Protein AF-A0A376P736-F1 (afdb_monomer_lite)

Secondary structure (DSSP, 8-state):
--TTTT--S---GGGS-TT-EEE----SSSS-HHHHHHHHTT-EEE-HHHHHHHHHHHHHHHHHSS---HHHHHHHTTTT-

Structure (mmCIF, N/CA/C/O backbone):
data_AF-A0A376P736-F1
#
_entry.id   AF-A0A376P736-F1
#
loop_
_atom_site.group_PDB
_atom_site.id
_atom_site.type_symbol
_atom_site.label_atom_id
_atom_site.label_alt_id
_atom_site.label_comp_id
_atom_site.label_asym_id
_atom_site.label_entity_id
_atom_site.label_seq_id
_atom_site.pdbx_PDB_ins_code
_atom_site.Cartn_x
_atom_site.Cartn_y
_atom_site.Cartn_z
_atom_site.occupancy
_atom_site.B_iso_or_equiv
_atom_site.auth_seq_id
_atom_site.auth_comp_id
_atom_site.auth_asym_id
_atom_site.auth_atom_id
_atom_site.pdbx_PDB_model_num
ATOM 1 N N . MET A 1 1 ? 21.660 12.901 -0.075 1.00 60.94 1 MET A N 1
ATOM 2 C CA . MET A 1 1 ? 21.157 11.692 -0.760 1.00 60.94 1 MET A CA 1
ATOM 3 C C . MET A 1 1 ? 20.906 10.635 0.290 1.00 60.94 1 MET A C 1
ATOM 5 O O . MET A 1 1 ? 21.792 10.439 1.120 1.00 60.94 1 MET A O 1
ATOM 9 N N . LYS A 1 2 ? 19.730 9.997 0.296 1.00 76.38 2 LYS A N 1
ATOM 10 C CA . LYS A 1 2 ? 19.555 8.796 1.115 1.00 76.38 2 LYS A CA 1
ATOM 11 C C . LYS A 1 2 ? 20.413 7.693 0.484 1.00 76.38 2 LYS A C 1
ATOM 13 O O . LYS A 1 2 ? 20.381 7.545 -0.739 1.00 76.38 2 LYS A O 1
ATOM 18 N N . PRO A 1 3 ? 21.240 6.976 1.260 1.00 85.06 3 PRO A N 1
ATOM 19 C CA . PRO A 1 3 ? 22.026 5.886 0.700 1.00 85.06 3 PRO A CA 1
ATOM 20 C C . PRO A 1 3 ? 21.084 4.867 0.041 1.00 85.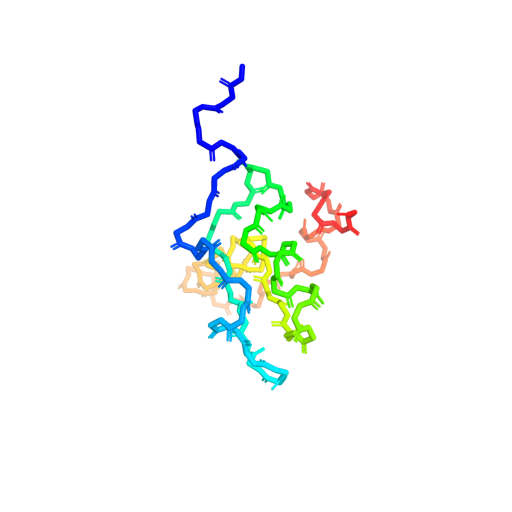06 3 PRO A C 1
ATOM 22 O O . PRO A 1 3 ? 20.022 4.579 0.584 1.00 85.06 3 PRO A O 1
ATOM 25 N N . LEU A 1 4 ? 21.481 4.344 -1.125 1.00 90.12 4 LEU A N 1
ATOM 26 C CA . LEU A 1 4 ? 20.785 3.277 -1.864 1.00 90.12 4 LEU A CA 1
ATOM 27 C C . LEU A 1 4 ? 19.405 3.631 -2.457 1.00 90.12 4 LEU A C 1
ATOM 29 O O . LEU A 1 4 ? 18.710 2.748 -2.944 1.00 90.12 4 LEU A O 1
ATOM 33 N N . GLU A 1 5 ? 19.011 4.907 -2.481 1.00 89.12 5 GLU A N 1
ATOM 34 C CA . GLU A 1 5 ? 17.708 5.351 -3.015 1.00 89.12 5 GLU A CA 1
ATOM 35 C C . GLU A 1 5 ? 17.456 4.926 -4.475 1.00 89.12 5 GLU A C 1
ATOM 37 O O . GLU A 1 5 ? 16.329 4.617 -4.853 1.00 89.12 5 GLU A O 1
ATOM 42 N N . ASN A 1 6 ? 18.522 4.851 -5.276 1.00 90.62 6 ASN A N 1
ATOM 43 C CA . ASN A 1 6 ? 18.484 4.449 -6.683 1.00 90.62 6 ASN A CA 1
ATOM 44 C C . ASN A 1 6 ? 18.972 3.011 -6.897 1.00 90.62 6 ASN A C 1
ATOM 46 O O . ASN A 1 6 ? 19.464 2.685 -7.981 1.00 90.62 6 ASN A O 1
ATOM 50 N N . GLU A 1 7 ? 18.869 2.154 -5.883 1.00 94.00 7 GLU A N 1
ATOM 51 C CA . GLU A 1 7 ? 19.275 0.753 -5.961 1.00 94.00 7 GLU A CA 1
ATOM 52 C C . GLU A 1 7 ? 18.086 -0.200 -5.875 1.00 94.00 7 GLU A C 1
ATOM 54 O O . GLU A 1 7 ? 17.032 0.107 -5.325 1.00 94.00 7 GLU A O 1
ATOM 59 N N . SER A 1 8 ? 18.260 -1.369 -6.485 1.00 94.88 8 SER A N 1
ATOM 60 C CA . SER A 1 8 ? 17.319 -2.484 -6.450 1.00 94.88 8 SER A CA 1
ATOM 61 C C . SER A 1 8 ? 18.127 -3.770 -6.432 1.00 94.88 8 SER A C 1
ATOM 63 O O . SER A 1 8 ? 19.148 -3.871 -7.114 1.00 94.88 8 SER A O 1
ATOM 65 N N . LEU A 1 9 ? 17.667 -4.760 -5.668 1.00 92.50 9 LEU A N 1
ATOM 66 C CA . LEU A 1 9 ? 18.267 -6.097 -5.679 1.00 92.50 9 LEU A CA 1
ATOM 67 C C . LEU A 1 9 ? 17.948 -6.855 -6.976 1.00 92.50 9 LEU A C 1
ATOM 69 O O . LEU A 1 9 ? 18.645 -7.806 -7.323 1.00 92.50 9 LEU A O 1
ATOM 73 N N . VAL A 1 10 ? 16.923 -6.415 -7.709 1.00 95.88 10 VAL A N 1
ATOM 74 C CA . VAL A 1 10 ? 16.613 -6.897 -9.054 1.00 95.88 10 VAL A CA 1
ATOM 75 C C . VAL A 1 10 ? 17.415 -6.053 -10.040 1.00 95.88 10 VAL A C 1
ATOM 77 O O . VAL A 1 10 ? 17.042 -4.931 -10.376 1.00 95.88 10 VAL A O 1
ATOM 80 N N . TYR A 1 11 ? 18.561 -6.569 -10.475 1.00 94.25 11 TYR A N 1
ATOM 81 C CA . TYR A 1 11 ? 19.473 -5.861 -11.381 1.00 94.25 11 TYR A CA 1
ATOM 82 C C . TYR A 1 11 ? 19.134 -6.056 -12.866 1.00 94.25 11 TYR A C 1
ATOM 84 O O . TYR A 1 11 ? 19.554 -5.251 -13.692 1.00 94.25 11 TYR A O 1
ATOM 92 N N . ASP A 1 12 ? 18.353 -7.083 -13.202 1.00 96.00 12 ASP A N 1
ATOM 93 C CA . ASP A 1 12 ? 17.874 -7.356 -14.555 1.00 96.00 12 ASP A CA 1
ATOM 94 C C . ASP A 1 12 ? 16.345 -7.513 -14.540 1.00 96.00 12 ASP A C 1
ATOM 96 O O . ASP A 1 12 ? 15.781 -8.323 -13.804 1.00 96.00 12 ASP A O 1
ATOM 100 N N . ILE A 1 13 ? 15.671 -6.684 -15.340 1.00 96.81 13 ILE A N 1
ATOM 101 C CA . ILE A 1 13 ? 14.207 -6.610 -15.421 1.00 96.81 13 ILE A CA 1
ATOM 102 C C . ILE A 1 13 ? 13.629 -7.892 -16.030 1.00 96.81 13 ILE A C 1
ATOM 104 O O . ILE A 1 13 ? 12.492 -8.240 -15.727 1.00 96.81 13 ILE A O 1
ATOM 108 N N . SER A 1 14 ? 14.407 -8.633 -16.826 1.00 96.75 14 SER A N 1
ATOM 109 C CA . SER A 1 14 ? 13.964 -9.891 -17.436 1.00 96.75 14 SER A CA 1
ATOM 110 C C . SER A 1 14 ? 13.691 -11.008 -16.418 1.00 96.75 14 SER A C 1
ATOM 112 O O . SER A 1 14 ? 13.016 -11.982 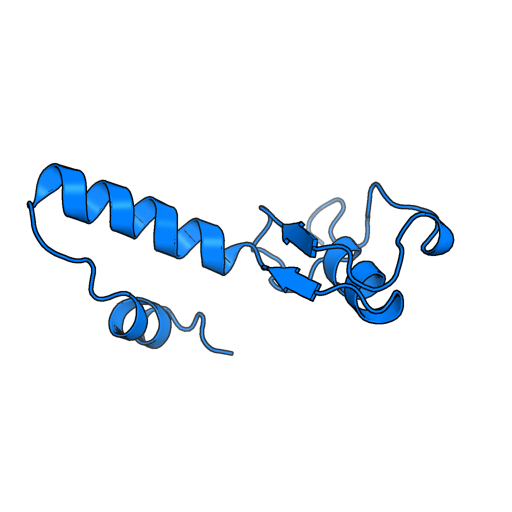-16.747 1.00 96.75 14 SER A O 1
ATOM 114 N N . LEU A 1 15 ? 14.155 -10.853 -15.168 1.00 97.44 15 LEU A N 1
ATOM 115 C CA . LEU A 1 15 ? 13.805 -11.748 -14.060 1.00 97.44 15 LEU A CA 1
ATOM 116 C C . LEU A 1 15 ? 12.353 -11.557 -13.592 1.00 97.44 15 LEU A C 1
ATOM 118 O O . LEU A 1 15 ? 11.809 -12.427 -12.912 1.00 97.44 15 LEU A O 1
ATOM 122 N N . LEU A 1 16 ? 11.731 -10.425 -13.926 1.00 98.12 16 LEU A N 1
ATOM 123 C CA . LEU A 1 16 ? 10.322 -10.159 -13.672 1.00 98.12 16 LEU A CA 1
ATOM 124 C C . LEU A 1 16 ? 9.496 -10.608 -14.879 1.00 98.12 16 LEU A C 1
ATOM 126 O O . LEU A 1 16 ? 9.913 -10.465 -16.026 1.00 98.12 16 LEU A O 1
ATOM 130 N N . HIS A 1 17 ? 8.293 -11.118 -14.625 1.00 97.56 17 HIS A N 1
ATOM 131 C CA . HIS A 1 17 ? 7.371 -11.521 -15.681 1.00 97.56 17 HIS A CA 1
ATOM 132 C C . HIS A 1 17 ? 6.036 -10.771 -15.571 1.00 97.56 17 HIS A C 1
ATOM 134 O O . HIS A 1 17 ? 5.589 -10.457 -14.457 1.00 97.56 17 HIS A O 1
ATOM 140 N N . PRO A 1 18 ? 5.347 -10.528 -16.702 1.00 97.56 18 PRO A N 1
ATOM 141 C CA . PRO A 1 18 ? 4.010 -9.951 -16.688 1.00 97.56 18 PRO A CA 1
ATOM 142 C C . PRO A 1 18 ? 3.066 -10.741 -15.775 1.00 97.56 18 PRO A C 1
ATOM 144 O O . PRO A 1 18 ? 3.111 -11.973 -15.712 1.00 97.56 18 PRO A O 1
ATOM 147 N N . GLY A 1 19 ? 2.218 -10.024 -15.039 1.00 94.12 19 GLY A N 1
ATOM 148 C CA . GLY A 1 19 ? 1.265 -10.620 -14.098 1.00 94.12 19 GLY A CA 1
ATOM 149 C C . GLY A 1 19 ? 1.830 -11.000 -12.723 1.00 94.12 19 GLY A C 1
ATOM 150 O O . GLY A 1 19 ? 1.033 -11.285 -11.830 1.00 94.12 19 GLY A O 1
ATOM 151 N N . LEU A 1 20 ? 3.154 -10.948 -12.508 1.00 98.25 20 LEU A N 1
ATOM 152 C CA . LEU A 1 20 ? 3.731 -11.016 -11.161 1.00 98.25 20 LEU A CA 1
ATOM 153 C C . LEU A 1 20 ? 3.216 -9.843 -10.311 1.00 98.25 20 LEU A C 1
ATOM 155 O O . LEU A 1 20 ? 3.089 -8.717 -10.803 1.00 98.25 20 LEU A O 1
ATOM 159 N N . LEU A 1 21 ? 2.924 -10.104 -9.037 1.00 98.25 21 LEU A N 1
ATOM 160 C CA . LEU A 1 21 ? 2.664 -9.063 -8.049 1.00 98.25 21 LEU A CA 1
ATOM 161 C C . LEU A 1 21 ? 3.969 -8.733 -7.329 1.00 98.25 21 LEU A C 1
ATOM 163 O O . LEU A 1 21 ? 4.553 -9.599 -6.683 1.00 98.25 21 LEU A O 1
ATOM 167 N N . VAL A 1 22 ? 4.395 -7.479 -7.420 1.00 98.19 22 VAL A N 1
ATOM 168 C CA . VAL A 1 22 ? 5.566 -6.970 -6.708 1.00 98.19 22 VAL A CA 1
ATOM 169 C C . VAL A 1 22 ? 5.094 -6.055 -5.583 1.00 98.19 22 VAL A C 1
ATOM 171 O O . VAL A 1 22 ? 4.356 -5.098 -5.813 1.00 98.19 22 VAL A O 1
ATOM 174 N N . THR A 1 23 ? 5.503 -6.357 -4.357 1.00 97.88 23 THR A N 1
ATOM 175 C CA . THR A 1 23 ? 5.168 -5.567 -3.168 1.00 97.88 23 THR A CA 1
ATOM 176 C C . THR A 1 23 ? 6.424 -4.935 -2.598 1.00 97.88 23 THR A C 1
ATOM 178 O O . THR A 1 23 ? 7.465 -5.588 -2.547 1.00 97.88 23 THR A O 1
ATOM 181 N N . GLU A 1 24 ? 6.315 -3.708 -2.115 1.00 96.50 24 GLU A N 1
ATOM 182 C CA . GLU A 1 24 ? 7.423 -2.977 -1.511 1.00 96.50 24 GLU A CA 1
ATOM 183 C C . GLU A 1 24 ? 7.115 -2.648 -0.043 1.00 96.50 24 GLU A C 1
ATOM 185 O O . GLU A 1 24 ? 5.998 -2.263 0.296 1.00 96.50 24 GLU A O 1
ATOM 190 N N . CYS A 1 25 ? 8.110 -2.795 0.832 1.00 96.38 25 CYS A N 1
ATOM 191 C CA . CYS A 1 25 ? 8.016 -2.371 2.233 1.00 96.38 25 CYS A CA 1
ATOM 192 C C . CYS A 1 25 ? 8.495 -0.925 2.407 1.00 96.38 25 CYS A C 1
ATOM 194 O O . CYS A 1 25 ? 8.034 -0.203 3.292 1.00 96.38 25 CYS A O 1
ATOM 196 N N . VAL A 1 26 ? 9.456 -0.501 1.582 1.00 94.94 26 VAL A N 1
ATOM 197 C CA . VAL A 1 26 ? 9.989 0.860 1.597 1.00 94.94 26 VAL A CA 1
ATOM 198 C C . VAL A 1 26 ? 8.922 1.842 1.104 1.00 94.94 26 VAL A C 1
ATOM 200 O O . VAL A 1 26 ? 8.360 1.698 0.027 1.00 94.94 26 VAL A O 1
ATOM 203 N N . TYR A 1 27 ? 8.661 2.884 1.889 1.00 94.06 27 TYR A N 1
ATOM 204 C CA . TYR A 1 27 ? 7.688 3.932 1.549 1.00 94.06 27 TYR A CA 1
ATOM 205 C C . TYR A 1 27 ? 8.324 5.317 1.362 1.00 94.06 27 TYR A C 1
ATOM 207 O 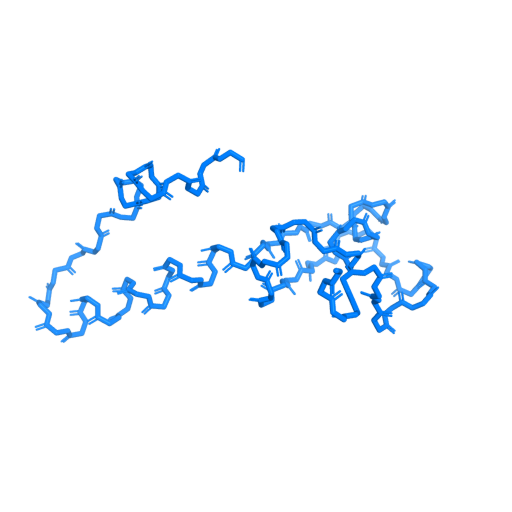O . TYR A 1 27 ? 7.626 6.302 1.146 1.00 94.06 27 TYR A O 1
ATOM 215 N N . ASN A 1 28 ? 9.653 5.411 1.481 1.00 91.94 28 ASN A N 1
ATOM 216 C CA . ASN A 1 28 ? 10.415 6.659 1.450 1.00 91.94 28 ASN A CA 1
ATOM 217 C C . ASN A 1 28 ? 11.774 6.460 0.739 1.00 91.94 28 ASN A C 1
ATOM 219 O O . ASN A 1 28 ? 12.782 6.265 1.428 1.00 91.94 28 ASN A O 1
ATOM 223 N N . PRO A 1 29 ? 11.852 6.585 -0.597 1.00 93.38 29 PRO A N 1
ATOM 224 C CA . PRO A 1 29 ? 10.856 7.194 -1.486 1.00 93.38 29 PRO A CA 1
ATOM 225 C C . PRO A 1 29 ? 9.613 6.322 -1.697 1.00 93.38 29 PRO A C 1
ATOM 227 O O . PRO A 1 29 ? 9.674 5.108 -1.537 1.00 93.38 29 PRO A O 1
ATOM 230 N N . HIS A 1 30 ? 8.498 6.954 -2.074 1.00 93.62 30 HIS A N 1
ATOM 231 C CA . HIS A 1 30 ? 7.240 6.258 -2.378 1.00 93.62 30 HIS A CA 1
ATOM 232 C C . HIS A 1 30 ? 7.374 5.339 -3.600 1.00 93.62 30 HIS A C 1
ATOM 234 O O . HIS A 1 30 ? 6.909 4.205 -3.579 1.00 93.62 30 HIS A O 1
ATOM 240 N N . MET A 1 31 ? 8.081 5.799 -4.635 1.00 95.38 31 MET A N 1
ATOM 241 C CA . MET A 1 31 ? 8.385 5.020 -5.833 1.00 95.38 31 MET A CA 1
ATOM 242 C C . MET A 1 31 ? 9.849 4.567 -5.814 1.00 95.38 31 MET A C 1
ATOM 244 O O . MET A 1 31 ? 10.746 5.336 -6.167 1.00 95.38 31 MET A O 1
ATOM 248 N N . THR A 1 32 ? 10.099 3.324 -5.398 1.00 96.38 32 THR A N 1
ATOM 249 C CA . THR A 1 32 ? 11.446 2.727 -5.386 1.00 96.38 32 THR A CA 1
ATOM 250 C C . THR A 1 32 ? 11.879 2.280 -6.781 1.00 96.38 32 THR A C 1
ATOM 252 O O . THR A 1 32 ? 11.055 2.091 -7.678 1.00 96.38 32 THR A O 1
ATOM 255 N N . LYS A 1 33 ? 13.184 2.051 -6.980 1.00 96.75 33 LYS A N 1
ATOM 256 C CA . LYS A 1 33 ? 13.700 1.497 -8.244 1.00 96.75 33 LYS A CA 1
ATOM 257 C C . LYS A 1 33 ? 13.072 0.142 -8.584 1.00 96.75 33 LYS A C 1
ATOM 259 O O . LYS A 1 33 ? 12.763 -0.099 -9.746 1.00 96.75 33 LYS A O 1
ATOM 264 N N . LEU A 1 34 ? 12.823 -0.706 -7.584 1.00 97.62 34 LEU A N 1
ATOM 265 C CA . LEU A 1 34 ? 12.154 -1.996 -7.764 1.00 97.62 34 LEU A CA 1
ATOM 266 C C . LEU A 1 34 ? 10.714 -1.831 -8.270 1.00 97.62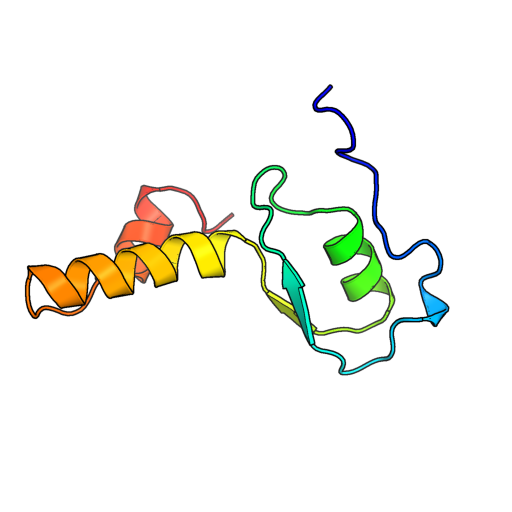 34 LEU A C 1
ATOM 268 O O . LEU A 1 34 ? 10.322 -2.511 -9.217 1.00 97.62 34 LEU A O 1
ATOM 272 N N . LEU A 1 35 ? 9.944 -0.895 -7.706 1.00 97.38 35 LEU A N 1
ATOM 273 C CA . LEU A 1 35 ? 8.590 -0.603 -8.187 1.00 97.38 35 LEU A CA 1
ATOM 274 C C . LEU A 1 35 ? 8.592 -0.064 -9.626 1.00 97.38 35 LEU A C 1
ATOM 276 O O . LEU A 1 35 ? 7.777 -0.499 -10.439 1.00 97.38 35 LEU A O 1
ATOM 280 N N . GLN A 1 36 ? 9.544 0.807 -9.977 1.00 97.19 36 GLN A N 1
ATOM 281 C CA . GLN A 1 36 ? 9.701 1.299 -11.354 1.00 97.19 36 GLN A CA 1
ATOM 282 C C . GLN A 1 36 ? 10.012 0.157 -12.334 1.00 97.19 36 GLN A C 1
ATOM 284 O O . GLN A 1 36 ? 9.397 0.064 -13.396 1.00 97.19 36 GLN A O 1
ATOM 289 N N . GLN A 1 37 ? 10.939 -0.737 -11.976 1.00 98.00 37 GLN A N 1
ATOM 290 C CA . GLN A 1 37 ? 11.291 -1.915 -12.778 1.00 98.00 37 GLN A CA 1
ATOM 291 C C . GLN A 1 37 ? 10.097 -2.864 -12.944 1.00 98.00 37 GLN A C 1
ATOM 293 O O . GLN A 1 37 ? 9.847 -3.358 -14.041 1.00 98.00 37 GLN A O 1
ATOM 298 N N . ALA A 1 38 ? 9.326 -3.077 -11.876 1.00 98.12 38 ALA A N 1
ATOM 299 C CA . ALA A 1 38 ? 8.127 -3.906 -11.902 1.00 98.12 38 ALA A CA 1
ATOM 300 C C . ALA A 1 38 ? 7.061 -3.346 -12.852 1.00 98.12 38 ALA A C 1
ATOM 302 O O . ALA A 1 38 ? 6.495 -4.092 -13.652 1.00 98.12 38 ALA A O 1
ATOM 303 N N . GLN A 1 39 ? 6.827 -2.032 -12.833 1.00 97.31 39 GLN A N 1
ATOM 304 C CA . GLN A 1 39 ? 5.912 -1.388 -13.778 1.00 97.31 39 GLN A CA 1
ATOM 305 C C . GLN A 1 39 ? 6.385 -1.549 -15.231 1.00 97.31 39 GLN A C 1
ATOM 307 O O . GLN A 1 39 ? 5.580 -1.879 -16.101 1.00 97.31 39 GLN A O 1
ATOM 312 N N . GLN A 1 40 ? 7.688 -1.392 -15.492 1.00 97.19 40 GLN A N 1
ATOM 313 C CA . GLN A 1 40 ? 8.277 -1.592 -16.825 1.00 97.19 40 GLN A CA 1
ATOM 314 C C . GLN A 1 40 ? 8.141 -3.041 -17.323 1.00 97.19 40 GLN A C 1
ATOM 316 O O . GLN A 1 40 ? 7.960 -3.260 -18.519 1.00 97.19 40 GLN A O 1
ATOM 321 N N . ALA A 1 41 ? 8.179 -4.024 -16.419 1.00 98.00 41 ALA A N 1
ATOM 322 C CA . ALA A 1 41 ? 7.987 -5.442 -16.727 1.00 98.00 41 ALA A CA 1
ATOM 323 C C . ALA A 1 41 ? 6.511 -5.870 -16.876 1.00 98.00 41 ALA A C 1
ATOM 325 O O . ALA A 1 41 ? 6.229 -7.040 -17.141 1.00 98.00 41 ALA A O 1
ATOM 326 N N . GLY A 1 42 ? 5.548 -4.959 -16.688 1.00 97.69 42 GLY A N 1
ATOM 327 C CA . GLY A 1 42 ? 4.119 -5.286 -16.731 1.00 97.69 42 GLY A CA 1
ATOM 328 C C . GLY A 1 42 ? 3.616 -6.038 -15.491 1.00 97.69 42 GLY A C 1
ATOM 329 O O . GLY A 1 42 ? 2.625 -6.773 -15.560 1.00 97.69 42 GLY A O 1
ATOM 330 N N . CYS A 1 43 ? 4.299 -5.888 -14.356 1.00 98.31 43 CYS A N 1
ATOM 331 C CA . CYS A 1 43 ? 3.840 -6.399 -13.069 1.00 98.31 43 CYS A CA 1
ATOM 332 C C . CYS A 1 43 ? 2.734 -5.507 -12.486 1.00 98.31 43 CYS A C 1
ATOM 334 O O . CYS A 1 43 ? 2.671 -4.302 -12.737 1.00 98.31 43 CYS A O 1
ATOM 336 N N . LYS A 1 44 ? 1.887 -6.091 -11.632 1.00 97.81 44 LYS A N 1
ATOM 337 C CA . LYS A 1 44 ? 1.078 -5.302 -10.692 1.00 97.81 44 LYS A CA 1
ATOM 338 C C . LYS A 1 44 ? 1.944 -4.937 -9.491 1.00 97.81 44 LYS A C 1
ATOM 340 O O . LYS A 1 44 ? 2.793 -5.731 -9.088 1.00 97.81 44 LYS A O 1
ATOM 345 N N . THR A 1 45 ? 1.702 -3.774 -8.896 1.00 97.38 45 THR A N 1
ATOM 346 C CA . THR A 1 45 ? 2.501 -3.270 -7.772 1.00 97.38 45 THR A CA 1
ATOM 347 C C . THR A 1 45 ? 1.650 -2.888 -6.565 1.00 97.38 45 THR A C 1
ATOM 349 O O . THR A 1 45 ? 0.559 -2.345 -6.735 1.00 97.38 45 THR A O 1
ATOM 352 N N . ILE A 1 46 ? 2.177 -3.115 -5.359 1.00 96.81 46 ILE A N 1
ATOM 353 C CA . ILE A 1 46 ? 1.682 -2.536 -4.099 1.00 96.81 46 ILE A CA 1
ATOM 354 C C . ILE A 1 46 ? 2.849 -1.807 -3.428 1.00 96.81 46 ILE A C 1
ATOM 356 O O . ILE A 1 46 ? 3.908 -2.399 -3.222 1.00 96.81 46 ILE A O 1
ATOM 360 N N . ASP A 1 47 ? 2.658 -0.527 -3.114 1.00 96.12 47 ASP A N 1
ATOM 361 C CA . ASP A 1 47 ? 3.670 0.309 -2.464 1.00 96.12 47 ASP A CA 1
ATOM 362 C C . ASP A 1 47 ? 3.734 0.109 -0.937 1.00 96.12 47 ASP A C 1
ATOM 364 O O . ASP A 1 47 ? 2.881 -0.543 -0.323 1.00 96.12 47 ASP A O 1
ATOM 368 N N . GLY A 1 48 ? 4.746 0.717 -0.310 1.00 96.38 48 GLY A N 1
ATOM 369 C CA . GLY A 1 48 ? 4.923 0.664 1.140 1.00 96.38 48 GLY A CA 1
ATOM 370 C C . GLY A 1 48 ? 3.866 1.435 1.943 1.00 96.38 48 GLY A C 1
ATOM 371 O O . GLY A 1 48 ? 3.684 1.136 3.125 1.00 96.38 48 GLY A O 1
ATOM 372 N N . TYR A 1 49 ? 3.130 2.387 1.348 1.00 96.12 49 TYR A N 1
ATOM 373 C CA . TYR A 1 49 ? 2.030 3.066 2.049 1.00 96.12 49 TYR A CA 1
ATOM 374 C C . TYR A 1 49 ? 0.866 2.121 2.309 1.00 96.12 49 TYR A C 1
ATOM 376 O O . TYR A 1 49 ? 0.246 2.212 3.370 1.00 96.12 49 TYR A O 1
ATOM 384 N N . GLY A 1 50 ? 0.612 1.176 1.399 1.00 92.25 50 GLY A N 1
ATOM 385 C CA . GLY A 1 50 ? -0.337 0.093 1.635 1.00 92.25 50 GLY A CA 1
ATOM 386 C C . GLY A 1 50 ? -0.036 -0.630 2.949 1.00 92.25 50 GLY A C 1
ATOM 387 O O . GLY A 1 50 ? -0.884 -0.677 3.839 1.00 92.25 50 GLY A O 1
ATOM 388 N N . MET A 1 51 ? 1.195 -1.118 3.118 1.00 96.19 51 MET A N 1
ATOM 389 C CA . MET A 1 51 ? 1.601 -1.800 4.350 1.00 96.19 51 MET A CA 1
ATOM 390 C C . MET A 1 51 ? 1.537 -0.881 5.577 1.00 96.19 51 MET A C 1
ATOM 392 O O . MET A 1 51 ? 1.016 -1.295 6.610 1.00 96.19 51 MET A O 1
ATOM 396 N N . LEU A 1 52 ? 2.019 0.362 5.466 1.00 97.31 52 LEU A N 1
ATOM 397 C CA . LEU A 1 52 ? 2.020 1.345 6.557 1.00 97.31 52 LEU A CA 1
ATOM 398 C C . LEU A 1 52 ? 0.610 1.647 7.091 1.00 97.31 52 LEU A C 1
ATOM 400 O O . LEU A 1 52 ? 0.425 1.764 8.305 1.00 97.31 52 LEU A O 1
ATOM 404 N N . LEU A 1 53 ? -0.377 1.769 6.201 1.00 97.06 53 LEU A N 1
ATOM 405 C CA . LEU A 1 53 ? -1.774 2.007 6.565 1.00 97.06 53 LEU A CA 1
ATOM 406 C C . LEU A 1 53 ? -2.410 0.760 7.182 1.00 97.06 53 LEU A C 1
ATOM 408 O O . LEU A 1 53 ? -3.008 0.848 8.253 1.00 97.06 53 LEU A O 1
ATOM 412 N N . TRP A 1 54 ? -2.252 -0.401 6.542 1.00 97.62 54 TRP A N 1
ATOM 413 C CA . TRP A 1 54 ? -2.894 -1.635 6.998 1.00 97.62 54 TRP A CA 1
ATOM 414 C C . TRP A 1 54 ? -2.323 -2.150 8.320 1.00 97.62 54 TRP A C 1
ATOM 416 O O . TRP A 1 54 ? -3.094 -2.582 9.170 1.00 97.62 54 TRP A O 1
ATOM 426 N N . GLN A 1 55 ? -1.015 -2.024 8.572 1.00 98.25 55 GLN A N 1
ATOM 427 C CA . GLN A 1 55 ? -0.463 -2.402 9.882 1.00 98.25 55 GLN A CA 1
ATOM 428 C C . GLN A 1 55 ? -1.058 -1.555 11.023 1.00 98.25 55 GLN A C 1
ATOM 430 O O . GLN A 1 55 ? -1.376 -2.082 12.087 1.00 98.25 55 GLN A O 1
ATOM 435 N N . GLY A 1 56 ? -1.287 -0.259 10.782 1.00 97.88 56 GLY A N 1
ATOM 436 C CA . GLY A 1 56 ? -1.914 0.633 11.756 1.00 97.88 56 GLY A CA 1
ATOM 437 C C . GLY A 1 56 ? -3.405 0.340 11.921 1.00 97.88 56 GLY A C 1
ATOM 438 O O . GLY A 1 56 ? -3.930 0.429 13.030 1.00 97.88 56 GLY A O 1
ATOM 439 N N . ALA A 1 57 ? -4.072 -0.067 10.837 1.00 98.31 57 ALA A N 1
ATOM 440 C CA . ALA A 1 57 ? -5.460 -0.511 10.861 1.00 98.31 57 ALA A CA 1
ATOM 441 C C . ALA A 1 57 ? -5.657 -1.755 11.739 1.00 98.31 57 ALA A C 1
ATOM 443 O O . ALA A 1 57 ? -6.579 -1.787 12.558 1.00 98.31 57 ALA A O 1
ATOM 444 N N . GLU A 1 58 ? -4.762 -2.741 11.627 1.00 98.62 58 GLU A N 1
ATOM 445 C CA . GLU A 1 58 ? -4.781 -3.940 12.470 1.00 98.62 58 GLU A CA 1
ATOM 446 C C . GLU A 1 58 ? -4.586 -3.582 13.948 1.00 98.62 58 GLU A C 1
ATOM 448 O O . GLU A 1 58 ? -5.369 -3.999 14.800 1.00 98.62 58 GLU A O 1
ATOM 453 N N . GLN A 1 59 ? -3.600 -2.737 14.267 1.00 98.81 59 GLN A N 1
ATOM 454 C CA . GLN A 1 59 ? -3.372 -2.276 15.642 1.00 98.81 59 GLN A CA 1
ATOM 455 C C . GLN A 1 59 ? -4.578 -1.518 16.214 1.00 98.81 59 GLN A C 1
ATOM 457 O O . GLN A 1 59 ? -4.992 -1.764 17.349 1.00 98.81 59 GLN A O 1
ATOM 462 N N . PHE A 1 60 ? -5.171 -0.616 15.428 1.00 98.75 60 PHE A N 1
ATOM 463 C CA . PHE A 1 60 ? -6.364 0.126 15.825 1.00 98.75 60 PHE A CA 1
ATOM 464 C C . PHE A 1 60 ? -7.535 -0.814 16.126 1.00 98.75 60 PHE A C 1
ATOM 466 O O . PHE A 1 60 ? -8.198 -0.660 17.155 1.00 98.75 60 PHE A O 1
ATOM 473 N N . THR A 1 61 ? -7.753 -1.815 15.273 1.00 98.69 61 THR A N 1
ATOM 474 C CA . THR A 1 61 ? -8.815 -2.812 15.449 1.00 98.69 61 THR A CA 1
ATOM 475 C C . THR A 1 61 ? -8.570 -3.656 16.698 1.00 98.69 61 THR A C 1
ATOM 477 O O . THR A 1 61 ? -9.471 -3.802 17.522 1.00 98.69 61 THR A O 1
ATOM 480 N N . LEU A 1 62 ? -7.337 -4.134 16.901 1.00 98.75 62 LEU A N 1
ATOM 481 C CA . LEU A 1 62 ? -6.954 -4.926 18.074 1.00 98.75 62 LEU A CA 1
ATOM 482 C C . LEU A 1 62 ? -7.189 -4.184 19.395 1.00 98.75 62 LEU A C 1
ATOM 484 O O . LEU A 1 62 ? -7.651 -4.787 20.361 1.00 98.75 62 LEU A O 1
ATOM 488 N N . TRP A 1 63 ? -6.875 -2.888 19.458 1.00 98.75 63 TRP A N 1
ATOM 489 C CA . TRP A 1 63 ? -7.005 -2.121 20.700 1.00 98.75 63 TRP A CA 1
ATOM 490 C C . TRP A 1 63 ? -8.396 -1.547 20.940 1.00 98.75 63 TRP A C 1
ATOM 492 O O . TRP A 1 63 ? -8.800 -1.397 22.091 1.00 98.75 63 TRP A O 1
ATOM 502 N N . THR A 1 64 ? -9.122 -1.186 19.882 1.00 98.69 64 THR A N 1
ATOM 503 C CA . THR A 1 64 ? -10.391 -0.453 20.015 1.00 98.69 64 THR A CA 1
ATOM 504 C C . THR A 1 64 ? -11.623 -1.304 19.725 1.00 98.69 64 THR A C 1
ATOM 506 O O . THR A 1 64 ? -12.728 -0.907 20.098 1.00 98.69 64 THR A O 1
ATOM 509 N N . GLY A 1 65 ? -11.454 -2.443 19.046 1.00 98.56 65 GLY A N 1
ATOM 510 C CA . GLY A 1 65 ? -12.550 -3.262 18.530 1.00 98.56 65 GLY A CA 1
ATOM 511 C C . GLY A 1 65 ? -13.369 -2.589 17.423 1.00 98.56 65 GLY A C 1
ATOM 512 O O . GLY A 1 65 ? -14.486 -3.025 17.157 1.00 98.56 65 GLY A O 1
ATOM 513 N N . LYS A 1 66 ? -12.867 -1.504 16.817 1.00 98.44 66 LYS A N 1
ATOM 514 C CA . LYS A 1 66 ? -13.542 -0.747 15.753 1.00 98.44 66 LYS A CA 1
ATOM 515 C C . LYS A 1 66 ? -12.766 -0.823 14.446 1.00 98.44 66 LYS A C 1
ATOM 517 O O . LYS A 1 66 ? -11.541 -0.908 14.464 1.00 98.44 66 LYS A O 1
ATOM 522 N N . ASP A 1 67 ? -13.481 -0.671 13.336 1.00 97.94 67 ASP A N 1
ATOM 523 C CA . ASP A 1 67 ? -12.874 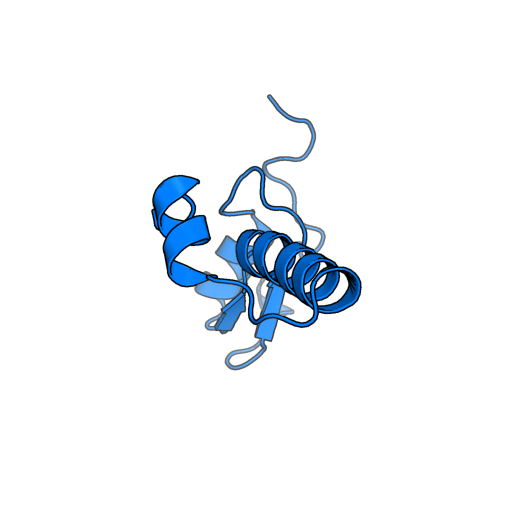-0.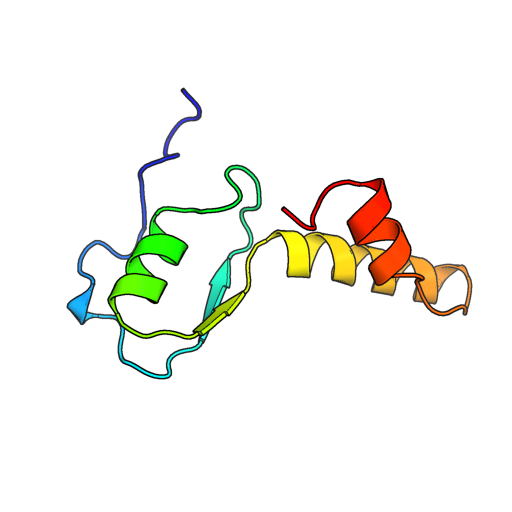561 12.012 1.00 97.94 67 ASP A CA 1
ATOM 524 C C . ASP A 1 67 ? -12.034 0.715 11.888 1.00 97.94 67 ASP A C 1
ATOM 526 O O . ASP A 1 67 ? -12.449 1.811 12.284 1.00 97.94 67 ASP A O 1
ATOM 530 N N . PHE A 1 68 ? -10.847 0.575 11.302 1.00 98.31 68 PHE A N 1
ATOM 531 C CA . PHE A 1 68 ? -9.972 1.704 11.022 1.00 98.31 68 PHE A CA 1
ATOM 532 C C . PHE A 1 68 ? -10.502 2.533 9.840 1.00 98.31 68 PHE A C 1
ATOM 534 O O . PHE A 1 68 ? -10.771 1.973 8.773 1.00 98.31 68 PHE A O 1
ATOM 541 N N . PRO A 1 69 ? -10.610 3.869 9.965 1.00 97.62 69 PRO A N 1
ATOM 542 C CA . PRO A 1 69 ? -11.097 4.730 8.889 1.00 97.62 69 PRO A CA 1
ATOM 543 C C . PRO A 1 69 ? -10.002 4.970 7.831 1.00 97.62 69 PRO A C 1
ATOM 545 O O . PRO A 1 69 ? -9.469 6.073 7.703 1.00 97.62 69 PRO A O 1
ATOM 548 N N . LEU A 1 70 ? -9.653 3.922 7.077 1.00 96.81 70 LEU A N 1
ATOM 549 C CA . LEU A 1 70 ? -8.471 3.868 6.208 1.00 96.81 70 LEU A CA 1
ATOM 550 C C . LEU A 1 70 ? -8.418 5.001 5.179 1.00 96.81 70 LEU A C 1
ATOM 552 O O . LEU A 1 70 ? -7.414 5.705 5.113 1.00 96.81 70 LEU A O 1
ATOM 556 N N . GLU A 1 71 ? -9.495 5.216 4.420 1.00 96.06 71 GLU A N 1
ATOM 557 C CA . GLU A 1 71 ? -9.535 6.255 3.377 1.00 96.06 71 GLU A CA 1
ATOM 558 C C . GLU A 1 71 ? -9.388 7.667 3.958 1.00 96.06 71 GLU A C 1
ATOM 560 O O . GLU A 1 71 ? -8.664 8.499 3.410 1.00 96.06 71 GLU A O 1
ATOM 565 N N . TYR A 1 72 ? -10.001 7.922 5.118 1.00 97.31 72 TYR A N 1
ATOM 566 C CA . TYR A 1 72 ? -9.855 9.195 5.821 1.00 97.31 72 TYR A CA 1
ATOM 567 C C . TYR A 1 72 ? -8.403 9.421 6.252 1.00 97.31 72 TYR A C 1
ATOM 569 O O . TYR A 1 72 ? -7.842 10.484 5.991 1.00 97.31 72 TYR A O 1
ATOM 577 N N . VAL A 1 73 ? -7.760 8.423 6.867 1.00 97.56 73 VAL A N 1
ATOM 578 C CA . VAL A 1 73 ? -6.364 8.560 7.307 1.00 97.56 73 VAL A CA 1
ATOM 579 C C . VAL A 1 73 ? -5.427 8.702 6.113 1.00 97.56 73 VAL A C 1
ATOM 581 O O . VAL A 1 73 ? -4.561 9.574 6.129 1.00 97.56 73 VAL A O 1
ATOM 584 N N . LYS A 1 74 ? -5.630 7.916 5.050 1.00 96.38 74 LYS A N 1
ATOM 585 C CA . LYS A 1 74 ? -4.868 8.025 3.801 1.00 96.38 74 LYS A CA 1
ATOM 586 C C . LYS A 1 74 ? -4.926 9.445 3.231 1.00 96.38 74 LYS A C 1
ATOM 588 O O . LYS A 1 74 ? -3.888 9.993 2.865 1.00 96.38 74 LYS A O 1
ATOM 593 N N . GLN A 1 75 ? -6.112 10.056 3.206 1.00 96.88 75 GLN A N 1
ATOM 594 C CA . GLN A 1 75 ? -6.300 11.428 2.739 1.00 96.88 75 GLN A CA 1
ATOM 595 C C . GLN A 1 75 ? -5.629 12.455 3.664 1.00 96.88 75 GLN A C 1
ATOM 597 O O . GLN A 1 75 ? -4.878 13.303 3.187 1.00 96.88 75 GLN A O 1
ATOM 602 N N . VAL A 1 76 ? -5.874 12.389 4.976 1.00 97.69 76 VAL A N 1
ATOM 603 C CA . VAL A 1 76 ? -5.371 13.386 5.942 1.00 97.69 76 VAL A CA 1
ATOM 604 C C . VAL A 1 76 ? -3.849 13.331 6.084 1.00 97.69 76 VAL A C 1
ATOM 606 O O . VAL A 1 76 ? -3.217 14.365 6.281 1.00 97.69 76 VAL A O 1
ATOM 609 N N . MET A 1 77 ? -3.249 12.146 5.950 1.00 95.88 77 MET A N 1
ATOM 610 C CA . MET A 1 77 ? -1.793 11.964 5.983 1.00 95.88 77 MET A CA 1
ATOM 611 C C . MET A 1 77 ? -1.115 12.255 4.635 1.00 95.88 77 MET A C 1
ATOM 613 O O . MET A 1 77 ? 0.110 12.248 4.563 1.00 95.88 77 MET A O 1
ATOM 617 N N . GLY A 1 78 ? -1.884 12.516 3.570 1.00 94.50 78 GLY A N 1
ATOM 618 C CA . GLY A 1 78 ? -1.338 12.833 2.251 1.00 94.50 78 GLY A CA 1
ATOM 619 C C . GLY A 1 78 ? -0.729 11.639 1.505 1.00 94.50 78 GLY A C 1
ATOM 620 O O . GLY A 1 78 ? 0.144 11.839 0.672 1.00 94.50 78 GLY A O 1
ATOM 621 N N . PHE A 1 79 ? -1.190 10.409 1.758 1.00 93.00 79 PHE A N 1
ATOM 622 C CA . PHE A 1 79 ? -0.726 9.184 1.073 1.00 93.00 79 PHE A CA 1
ATOM 623 C C . PHE A 1 79 ? -1.536 8.844 -0.195 1.00 93.00 79 PHE A C 1
ATOM 625 O O . PHE A 1 79 ? -1.561 7.698 -0.645 1.00 93.00 79 PHE A O 1
ATOM 632 N N . GLY A 1 80 ? -2.289 9.809 -0.729 1.00 80.00 80 GLY A N 1
ATOM 633 C CA . GLY A 1 80 ? -3.129 9.646 -1.922 1.00 80.00 80 GLY A CA 1
ATOM 634 C C . GLY A 1 80 ? -2.541 10.227 -3.211 1.00 80.00 80 GLY A C 1
ATOM 635 O O . GLY A 1 80 ? -3.223 10.165 -4.232 1.00 80.00 80 GLY A O 1
ATOM 636 N N . ALA A 1 81 ? -1.344 10.816 -3.146 1.00 57.19 81 ALA A N 1
ATOM 637 C CA . ALA A 1 81 ? -0.640 11.425 -4.274 1.00 57.19 81 ALA A CA 1
ATOM 638 C C . ALA A 1 81 ? 0.417 10.480 -4.854 1.00 57.19 81 ALA A C 1
ATOM 640 O O . ALA A 1 81 ? 1.030 9.740 -4.053 1.00 57.19 81 ALA A O 1
#

InterPro domains:
  IPR022893 Shikimate dehydrogenase family [PTHR21089] (1-73)
  IPR036291 NAD(P)-binding domain superfamily [SSF51735] (6-76)
  IPR041121 SDH, C-terminal [PF18317] (48-77)

Organism: Escherichia coli (NCBI:txid562)

Sequence (81 aa):
MKPLENESLVYDISLLHPGLLVTECVYNPHMTKLLQQAQQAGCKTIDGYGMLLWQGAEQFTLWTGKDFPLEYVKQVMGFGA

pLDDT: mean 94.98, std 6.83, range [57.19, 98.81]

Radius of gyration: 15.16 Å; chains: 1; bounding box: 36×25×38 Å

Foldseek 3Di:
DPPQQQHDPCPDLVVAAAAAEEEELDCVVQCGNVNVSCVVRNYHYHTNVVVVLVVVQVVCCVVPVDGDPRVVCCVVVVVPD